Protein AF-A0A9D8UPQ1-F1 (afdb_monomer_lite)

pLDDT: mean 73.23, std 11.46, range [42.88, 89.44]

Radius of gyration: 17.36 Å; chains: 1; bounding box: 49×34×44 Å

Secondary structure (DSSP, 8-state):
--THHHHHHHHHHHHHHHHHHHHHHHHHHHHHHHHHHHTTGGGGS-HHHHHHHHHHHHHHHHHHHHHHH--SSHHHHHHHHHHHHHHHHHHHHHTT-S--HHHHHHHHHHHHHHHHHHHHHIIIIIHHHT-

Sequence (131 aa):
MTNNGVEAKNKSRMGLGFLAGMIGAYIFSDGLVRVAYWLGIYELGTTTNIGYLVSIFTGLVTGFLTVIISKQRQLRILLFVVGTLLVMDNIAFFSNSNFSLARMINRMMIDFSLLIGGLLTYFLVIKVRVK

Foldseek 3Di:
DDPVVVVVVVVVVVVVVLVVLLVCLVVQLVVQLVVCVVVVVCVVDPNVVSSLVSLLVSLLVSLLCQQVVCPPPSVVSLVVSLVVLVVVLVCCVVVPHPCDPSNSVSSVSSSVSSSVNNVVNCCVVVVVVVD

Structure (mmCIF, N/CA/C/O backbone):
data_AF-A0A9D8UPQ1-F1
#
_entry.id   AF-A0A9D8UPQ1-F1
#
loop_
_atom_site.group_PDB
_atom_site.id
_atom_site.type_symbol
_atom_site.label_atom_id
_atom_site.label_alt_id
_atom_site.label_comp_id
_atom_site.label_asym_id
_atom_site.label_entity_id
_atom_site.label_seq_id
_atom_site.pdbx_PDB_ins_code
_atom_site.Cartn_x
_atom_site.Cartn_y
_atom_site.Cartn_z
_atom_site.occupancy
_atom_site.B_iso_or_equiv
_atom_site.auth_seq_id
_atom_site.auth_comp_id
_atom_site.auth_asym_id
_atom_site.auth_atom_id
_atom_site.pdbx_PDB_model_num
ATOM 1 N N . MET A 1 1 ? -35.859 -13.695 20.721 1.00 49.69 1 MET A N 1
ATOM 2 C CA . MET A 1 1 ? -34.891 -13.878 19.615 1.00 49.69 1 MET A CA 1
ATOM 3 C C . MET A 1 1 ? -33.500 -13.683 20.187 1.00 49.69 1 MET A C 1
ATOM 5 O O . MET A 1 1 ? -33.263 -12.676 20.837 1.00 49.69 1 MET A O 1
ATOM 9 N N . THR A 1 2 ? -32.647 -14.697 20.081 1.00 47.12 2 THR A N 1
ATOM 10 C CA . THR A 1 2 ? -31.368 -14.791 20.7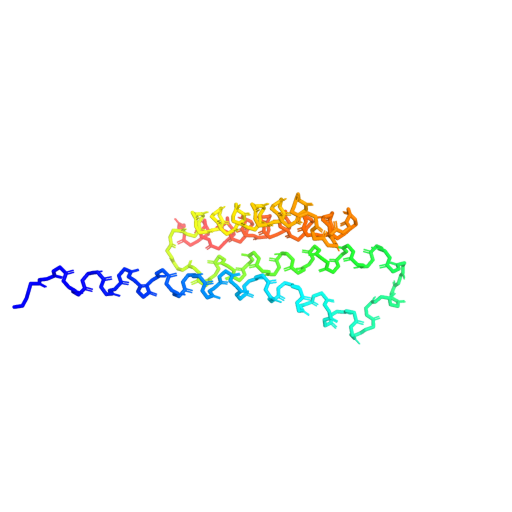96 1.00 47.12 2 THR A CA 1
ATOM 11 C C . THR A 1 2 ? -30.373 -13.728 20.313 1.00 47.12 2 THR A C 1
ATOM 13 O O . THR A 1 2 ? -30.133 -13.584 19.114 1.00 47.12 2 THR A O 1
ATOM 16 N N . ASN A 1 3 ? -29.777 -12.997 21.263 1.00 54.91 3 ASN A N 1
ATOM 17 C CA . ASN A 1 3 ? -28.776 -11.935 21.049 1.00 54.91 3 ASN A CA 1
ATOM 18 C C . ASN A 1 3 ? -27.616 -12.351 20.114 1.00 54.91 3 ASN A C 1
ATOM 20 O O . ASN A 1 3 ? -27.030 -11.528 19.414 1.00 54.91 3 ASN A O 1
ATOM 24 N N . ASN A 1 4 ? -27.346 -13.654 20.028 1.00 54.78 4 ASN A N 1
ATOM 25 C CA . ASN A 1 4 ? -26.265 -14.253 19.246 1.00 54.78 4 ASN A CA 1
ATOM 26 C C . ASN A 1 4 ? -26.382 -13.999 17.728 1.00 54.78 4 ASN A C 1
ATOM 28 O O . ASN A 1 4 ? -25.366 -13.899 17.040 1.00 54.78 4 ASN A O 1
ATOM 32 N N . GLY A 1 5 ? -27.600 -13.867 17.186 1.00 49.88 5 GLY A N 1
ATOM 33 C CA . GLY A 1 5 ? -27.809 -13.647 15.746 1.00 49.88 5 GLY A CA 1
ATOM 34 C C . GLY A 1 5 ? -27.440 -12.234 15.278 1.00 49.88 5 GLY A C 1
ATOM 35 O O . GLY A 1 5 ? -26.960 -12.048 14.159 1.00 49.88 5 GLY A O 1
ATOM 36 N N . VAL A 1 6 ? -27.612 -11.234 16.147 1.00 54.69 6 VAL A N 1
ATOM 37 C CA . VAL A 1 6 ? -27.275 -9.832 15.854 1.00 54.69 6 VAL A CA 1
ATOM 38 C C . VAL A 1 6 ? -25.764 -9.615 15.950 1.00 54.69 6 VAL A C 1
ATOM 40 O O . VAL A 1 6 ? -25.180 -8.961 15.084 1.00 54.69 6 VAL A O 1
ATOM 43 N N . GLU A 1 7 ? -25.106 -10.230 16.935 1.00 52.38 7 GLU A N 1
ATOM 44 C CA . GLU A 1 7 ? -23.646 -10.187 17.067 1.00 52.38 7 GLU A CA 1
ATOM 45 C C . GLU A 1 7 ? -22.926 -10.878 15.902 1.00 52.38 7 GLU A C 1
ATOM 47 O O . GLU A 1 7 ? -21.954 -10.334 15.373 1.00 52.38 7 GLU A O 1
ATOM 52 N N .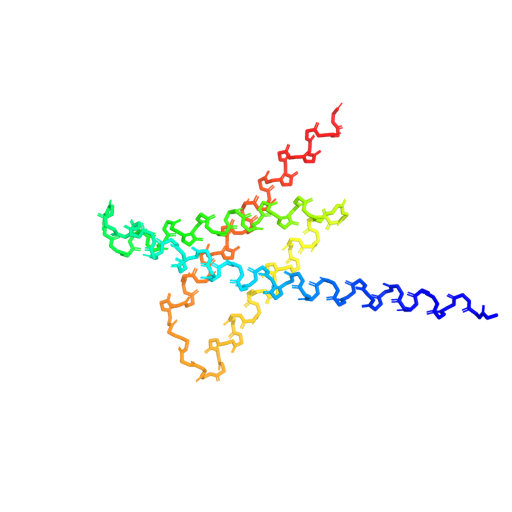 ALA A 1 8 ? -23.416 -12.038 15.452 1.00 53.78 8 ALA A N 1
ATOM 53 C CA . ALA A 1 8 ? -22.863 -12.740 14.294 1.00 53.78 8 ALA A CA 1
ATOM 54 C C . ALA A 1 8 ? -23.029 -11.928 12.997 1.00 53.78 8 ALA A C 1
ATOM 56 O O . ALA A 1 8 ? -22.084 -11.801 12.213 1.00 53.78 8 ALA A O 1
ATOM 57 N N . LYS A 1 9 ? -24.197 -11.302 12.796 1.00 49.81 9 LYS A N 1
ATOM 58 C CA . LYS A 1 9 ? -24.464 -10.434 11.638 1.00 49.81 9 LYS A CA 1
ATOM 59 C C . LYS A 1 9 ? -23.593 -9.173 11.652 1.00 49.81 9 LYS A C 1
ATOM 61 O O . LYS A 1 9 ? -23.073 -8.782 10.609 1.00 49.81 9 LYS A O 1
ATOM 66 N N . ASN A 1 10 ? -23.368 -8.567 12.818 1.00 54.53 10 ASN A N 1
ATOM 67 C CA . ASN A 1 10 ? -22.479 -7.409 12.955 1.00 54.53 10 ASN A CA 1
ATOM 68 C C . ASN A 1 10 ? -20.998 -7.775 12.754 1.00 54.53 10 ASN A C 1
ATOM 70 O O . ASN A 1 10 ? -20.288 -7.045 12.062 1.00 54.53 10 ASN A O 1
ATOM 74 N N . LYS A 1 11 ? -20.539 -8.927 13.263 1.00 52.88 11 LYS A N 1
ATOM 75 C CA . LYS A 1 11 ? -19.178 -9.438 13.007 1.00 52.88 11 LYS A CA 1
ATOM 76 C C . LYS A 1 11 ? -18.950 -9.774 11.528 1.00 52.88 11 LYS A C 1
ATOM 78 O O . LYS A 1 11 ? -17.904 -9.430 10.984 1.00 52.88 11 LYS A O 1
ATOM 83 N N . SER A 1 12 ? -19.936 -10.373 10.858 1.00 56.00 12 SER A N 1
ATOM 84 C CA . SER A 1 12 ? -19.879 -10.673 9.419 1.00 56.00 12 SER A CA 1
ATOM 85 C C . SER A 1 12 ? -19.788 -9.402 8.559 1.00 56.00 12 SER A C 1
ATOM 87 O O . SER A 1 12 ? -18.946 -9.323 7.665 1.00 56.00 12 SER A O 1
ATOM 89 N N . ARG A 1 13 ? -20.571 -8.358 8.875 1.00 57.69 13 ARG A N 1
ATOM 90 C CA . ARG A 1 13 ? -20.522 -7.063 8.164 1.00 57.69 13 ARG A CA 1
ATOM 91 C C . ARG A 1 13 ? -19.199 -6.320 8.370 1.00 57.69 13 ARG A C 1
ATOM 93 O O . ARG A 1 13 ? -18.722 -5.683 7.435 1.00 57.69 13 ARG A O 1
ATOM 100 N N . MET A 1 14 ? -18.584 -6.435 9.551 1.00 58.69 14 MET A N 1
ATOM 101 C CA . MET A 1 14 ? -17.236 -5.904 9.799 1.00 58.69 14 MET A CA 1
ATOM 102 C C . MET A 1 14 ? -16.171 -6.621 8.961 1.00 58.69 14 MET A C 1
ATOM 104 O O . MET A 1 14 ? -15.315 -5.954 8.388 1.00 5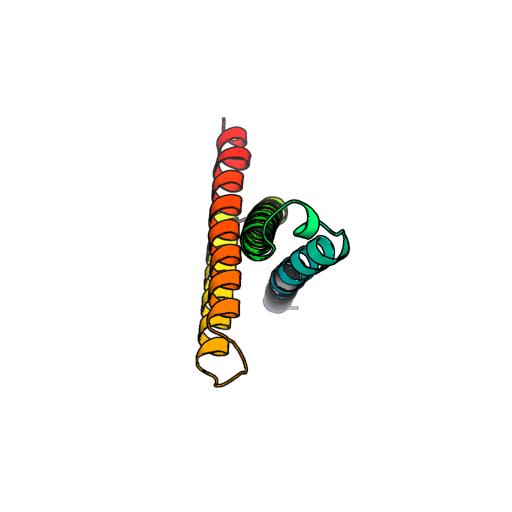8.69 14 MET A O 1
ATOM 108 N N . GLY A 1 15 ? -16.246 -7.951 8.841 1.00 61.03 15 GLY A N 1
ATOM 109 C CA . GLY A 1 15 ? -15.333 -8.727 7.995 1.00 61.03 15 GLY A CA 1
ATOM 110 C C . GLY A 1 15 ? -15.457 -8.380 6.509 1.00 61.03 15 GLY A C 1
ATOM 111 O O . GLY A 1 15 ? -14.447 -8.196 5.838 1.00 61.03 15 GLY A O 1
ATOM 112 N N . LEU A 1 16 ? -16.684 -8.209 6.006 1.00 60.25 16 LEU A N 1
ATOM 113 C CA . LEU A 1 16 ? -16.933 -7.847 4.605 1.00 60.25 16 LEU A CA 1
ATOM 114 C C . LEU A 1 16 ? -16.491 -6.414 4.274 1.00 60.25 16 LEU A C 1
ATOM 116 O O . LEU A 1 16 ? -15.867 -6.191 3.241 1.00 60.25 16 LEU A O 1
ATOM 120 N N . GLY A 1 17 ? -16.765 -5.451 5.161 1.00 59.72 17 GLY A N 1
ATOM 121 C CA . GLY A 1 17 ? -16.293 -4.071 5.001 1.00 59.72 17 GLY A CA 1
ATOM 122 C C . GLY A 1 17 ? -14.768 -3.966 5.064 1.00 59.72 17 GLY A C 1
ATOM 123 O O . GLY A 1 17 ? -14.164 -3.209 4.309 1.00 59.72 17 GLY A O 1
ATOM 124 N N . PHE A 1 18 ? -14.138 -4.780 5.910 1.00 64.94 18 PHE A N 1
ATOM 125 C CA . PHE A 1 18 ? -12.686 -4.888 5.983 1.00 64.94 18 PHE A CA 1
ATOM 126 C C . PHE A 1 18 ? -12.081 -5.472 4.698 1.00 64.94 18 PHE A C 1
ATOM 128 O O . PHE A 1 18 ? -11.126 -4.920 4.158 1.00 64.94 18 PHE A O 1
ATOM 135 N N . LEU A 1 19 ? -12.664 -6.553 4.175 1.00 67.12 19 LEU A N 1
ATOM 136 C CA . LEU A 1 19 ? -12.190 -7.220 2.963 1.00 67.12 19 LEU A CA 1
ATOM 137 C C . LEU A 1 19 ? -12.370 -6.329 1.723 1.00 67.12 19 LEU A C 1
ATOM 139 O O . LEU A 1 19 ? -11.455 -6.215 0.912 1.00 67.12 19 LEU A O 1
ATOM 143 N N . ALA A 1 20 ? -13.490 -5.605 1.636 1.00 65.75 20 ALA A N 1
ATOM 144 C CA . ALA A 1 20 ? -13.697 -4.561 0.633 1.00 65.75 20 ALA A CA 1
ATOM 145 C C . ALA A 1 20 ? -12.676 -3.416 0.767 1.00 65.75 20 ALA A C 1
ATOM 147 O O . ALA A 1 20 ? -12.177 -2.925 -0.241 1.00 65.75 20 ALA A O 1
ATOM 148 N N . GLY A 1 21 ? -12.316 -3.030 1.995 1.00 66.38 21 GLY A N 1
ATOM 149 C CA . GLY A 1 21 ? -11.266 -2.046 2.264 1.00 66.38 21 GLY A CA 1
ATOM 150 C C . GLY A 1 21 ? -9.872 -2.509 1.829 1.00 66.38 21 GLY A C 1
ATOM 151 O O . GLY A 1 21 ? -9.135 -1.720 1.248 1.00 66.38 21 GLY A O 1
ATOM 152 N N . MET A 1 22 ? -9.523 -3.785 2.038 1.00 67.81 22 MET A N 1
ATOM 153 C CA . MET A 1 22 ? -8.252 -4.354 1.564 1.00 67.81 22 MET A CA 1
ATOM 154 C C . MET A 1 22 ? -8.180 -4.419 0.040 1.00 67.81 22 MET A C 1
ATOM 156 O O . MET A 1 22 ? -7.187 -3.993 -0.543 1.00 67.81 22 MET A O 1
ATOM 160 N N . ILE A 1 23 ? -9.241 -4.911 -0.608 1.00 71.38 23 ILE A N 1
ATOM 161 C CA . ILE A 1 23 ? -9.339 -4.920 -2.074 1.00 71.38 23 ILE A CA 1
ATOM 162 C C . ILE A 1 23 ? -9.255 -3.483 -2.601 1.00 71.38 23 ILE A C 1
ATOM 164 O O . ILE A 1 23 ? -8.530 -3.214 -3.555 1.00 71.38 23 ILE A O 1
ATOM 168 N N . GLY A 1 24 ? -9.935 -2.550 -1.933 1.00 67.94 24 GLY A N 1
ATOM 169 C CA . GLY A 1 24 ? -9.856 -1.123 -2.209 1.00 67.94 24 GLY A CA 1
ATOM 170 C C . GLY A 1 24 ? -8.426 -0.600 -2.126 1.00 67.94 24 GLY A C 1
ATOM 171 O O . GLY A 1 24 ? -7.959 -0.028 -3.096 1.00 67.94 24 GLY A O 1
ATOM 172 N N . ALA A 1 25 ? -7.700 -0.840 -1.033 1.00 67.56 25 ALA A N 1
ATOM 173 C CA . ALA A 1 25 ? -6.316 -0.385 -0.863 1.00 67.56 25 ALA A CA 1
ATOM 174 C C . ALA A 1 25 ? -5.358 -0.979 -1.912 1.00 67.56 25 ALA A C 1
ATOM 176 O O . ALA A 1 25 ? -4.481 -0.277 -2.422 1.00 67.56 25 ALA A O 1
ATOM 177 N N . TYR A 1 26 ? -5.567 -2.246 -2.277 1.00 71.31 26 TYR A N 1
ATOM 178 C CA . TYR A 1 26 ? -4.804 -2.941 -3.311 1.00 71.31 26 TYR A CA 1
ATOM 179 C C . TYR A 1 26 ? -5.022 -2.317 -4.696 1.00 71.31 26 TYR A C 1
ATOM 181 O O . TYR A 1 26 ? -4.061 -1.985 -5.390 1.00 71.31 26 TYR A O 1
ATOM 189 N N . ILE A 1 27 ? -6.288 -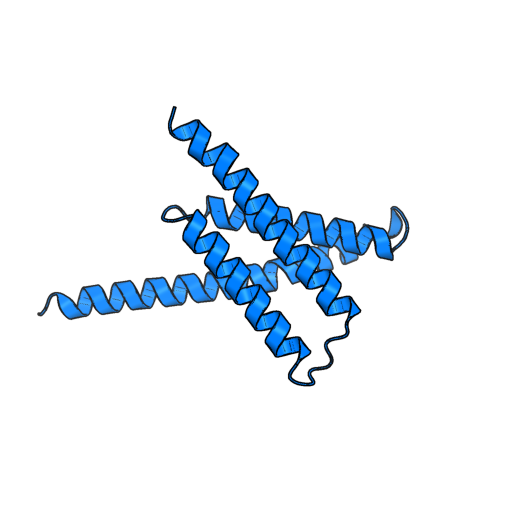2.136 -5.092 1.00 73.81 27 ILE A N 1
ATOM 190 C CA . ILE A 1 27 ? -6.664 -1.567 -6.394 1.00 73.81 27 ILE A CA 1
ATOM 191 C C . ILE A 1 27 ? -6.327 -0.077 -6.449 1.00 73.81 27 ILE A C 1
ATOM 193 O O . ILE A 1 27 ? -5.844 0.408 -7.466 1.00 73.81 27 ILE A O 1
ATOM 197 N N . PHE A 1 28 ? -6.558 0.651 -5.359 1.00 72.31 28 PHE A N 1
ATOM 198 C CA . PHE A 1 28 ? -6.303 2.083 -5.256 1.00 72.31 28 PHE A CA 1
ATOM 199 C C . PHE A 1 28 ? -4.816 2.398 -5.401 1.00 72.31 28 PHE A C 1
ATOM 201 O O . PHE A 1 28 ? -4.467 3.326 -6.124 1.00 72.31 28 PHE A O 1
ATOM 208 N N . SER A 1 29 ? -3.944 1.587 -4.795 1.00 68.44 29 SER A N 1
ATOM 209 C CA . SER A 1 29 ? -2.497 1.723 -4.971 1.00 68.44 29 SER A CA 1
ATOM 210 C C . SER A 1 29 ? -2.078 1.512 -6.432 1.00 68.44 29 SER A C 1
ATOM 212 O O . SER A 1 29 ? -1.392 2.351 -7.006 1.00 68.44 29 SER A O 1
ATOM 214 N N . ASP A 1 30 ? -2.532 0.442 -7.091 1.00 69.94 30 ASP A N 1
ATOM 215 C CA . ASP A 1 30 ? -2.196 0.229 -8.511 1.00 69.94 30 ASP A CA 1
ATOM 216 C C . ASP A 1 30 ? -2.801 1.325 -9.415 1.00 69.94 30 ASP A C 1
ATOM 218 O O . ASP A 1 30 ? -2.175 1.797 -10.365 1.00 69.94 30 ASP A O 1
ATOM 222 N N . GLY A 1 31 ? -4.009 1.788 -9.085 1.00 71.25 31 GLY A N 1
ATOM 223 C CA . GLY A 1 31 ? -4.699 2.869 -9.781 1.00 71.25 31 GLY A CA 1
ATOM 224 C C . GLY A 1 31 ? -3.963 4.204 -9.688 1.00 71.25 31 GLY A C 1
ATOM 225 O O . GLY A 1 31 ? -3.781 4.862 -10.709 1.00 71.25 31 GLY A O 1
ATOM 226 N N . LEU A 1 32 ? -3.487 4.591 -8.502 1.00 72.81 32 LEU A N 1
ATOM 227 C CA . LEU A 1 32 ? -2.724 5.827 -8.306 1.00 72.81 32 LEU A CA 1
ATOM 228 C C . LEU A 1 32 ? -1.420 5.831 -9.102 1.00 72.81 32 LEU A C 1
ATOM 230 O O . LEU A 1 32 ? -1.093 6.838 -9.731 1.00 72.81 32 LEU A O 1
ATOM 234 N N . VAL A 1 33 ? -0.720 4.695 -9.146 1.00 73.25 33 VAL A N 1
ATOM 235 C CA . VAL A 1 33 ? 0.482 4.544 -9.972 1.00 73.25 33 VAL A CA 1
ATOM 236 C C . VAL A 1 33 ? 0.143 4.756 -11.451 1.00 73.25 33 VAL A C 1
ATOM 238 O O . VAL A 1 33 ? 0.817 5.525 -12.134 1.00 73.25 33 VAL A O 1
ATOM 241 N N . ARG A 1 34 ? -0.941 4.154 -11.956 1.00 74.25 34 ARG A N 1
ATOM 242 C CA . ARG A 1 34 ? -1.382 4.334 -13.354 1.00 74.25 34 ARG A CA 1
ATOM 243 C C . ARG A 1 34 ? -1.828 5.760 -13.670 1.00 74.25 34 ARG A C 1
ATOM 245 O O . ARG A 1 34 ? -1.528 6.249 -14.753 1.00 74.25 34 ARG A O 1
ATOM 252 N N . VAL A 1 35 ? -2.517 6.431 -12.747 1.00 76.25 35 VAL A N 1
ATOM 253 C CA . VAL A 1 35 ? -2.921 7.838 -12.905 1.00 76.25 35 VAL A CA 1
ATOM 254 C C . VAL A 1 35 ? -1.692 8.741 -12.975 1.00 76.25 35 VAL A C 1
ATOM 256 O O . VAL A 1 35 ? -1.629 9.616 -13.830 1.00 76.25 35 VAL A O 1
ATOM 259 N N . ALA A 1 36 ? -0.684 8.494 -12.141 1.00 71.94 36 ALA A N 1
ATOM 260 C CA . ALA A 1 36 ? 0.585 9.212 -12.196 1.00 71.94 36 ALA A CA 1
ATOM 261 C C . ALA A 1 36 ? 1.326 9.002 -13.529 1.00 71.94 36 ALA A C 1
ATOM 263 O O . ALA A 1 36 ? 1.869 9.958 -14.082 1.00 71.94 36 ALA A O 1
ATOM 264 N N . TYR A 1 37 ? 1.297 7.787 -14.087 1.00 71.94 37 TYR A N 1
ATOM 265 C CA . TYR A 1 37 ? 1.786 7.553 -15.448 1.00 71.94 37 TYR A CA 1
ATOM 266 C C . TYR A 1 37 ? 0.969 8.320 -16.490 1.00 71.94 37 TYR A C 1
ATOM 268 O O . TYR A 1 37 ? 1.546 8.932 -17.378 1.00 71.94 37 TYR A O 1
ATOM 276 N N . TRP A 1 38 ? -0.358 8.333 -16.376 1.00 74.50 38 TRP A N 1
ATOM 277 C CA . TRP A 1 38 ? -1.227 9.028 -17.327 1.00 74.50 38 TRP A CA 1
ATOM 278 C C . TRP A 1 38 ? -1.058 10.555 -17.301 1.00 74.50 38 TRP A C 1
ATOM 280 O O . TRP A 1 38 ? -1.145 11.201 -18.338 1.00 74.50 38 TRP A O 1
ATOM 290 N N . LEU A 1 39 ? -0.745 11.126 -16.135 1.00 75.19 39 LEU A N 1
ATOM 291 C CA . LEU A 1 39 ? -0.471 12.556 -15.951 1.00 75.19 39 LEU A CA 1
ATOM 292 C C . LEU A 1 39 ? 0.912 13.002 -16.462 1.00 75.19 39 LEU A C 1
ATOM 294 O O . LEU A 1 39 ? 1.297 14.145 -16.232 1.00 75.19 39 LEU A O 1
ATOM 298 N N . GLY A 1 40 ? 1.677 12.127 -17.123 1.00 66.50 40 GLY A N 1
ATOM 299 C CA . GLY A 1 40 ? 2.965 12.497 -17.717 1.00 66.50 40 GLY A CA 1
ATOM 300 C C . GLY A 1 40 ? 4.087 12.703 -16.699 1.00 66.50 40 GLY A C 1
ATOM 301 O O . GLY A 1 40 ? 5.132 13.247 -17.038 1.00 66.50 40 GLY A O 1
ATOM 302 N N . ILE A 1 41 ? 3.924 12.249 -15.447 1.00 67.25 41 ILE A N 1
ATOM 303 C CA . ILE A 1 41 ? 4.924 12.472 -14.384 1.00 67.25 41 ILE A CA 1
ATOM 304 C C . ILE A 1 41 ? 6.279 11.850 -14.762 1.00 67.25 41 ILE A C 1
ATOM 306 O O . ILE A 1 41 ? 7.317 12.339 -14.330 1.00 67.25 41 ILE A O 1
ATOM 310 N N . TYR A 1 42 ? 6.287 10.826 -15.624 1.00 64.00 42 TYR A N 1
ATOM 311 C CA . TYR A 1 42 ? 7.488 10.174 -16.153 1.00 64.00 42 TYR A CA 1
ATOM 312 C C . TYR A 1 42 ? 8.365 11.068 -17.050 1.00 64.00 42 TYR A C 1
ATOM 314 O O . TYR A 1 42 ? 9.506 10.696 -17.308 1.00 64.00 42 TYR A O 1
ATOM 322 N N . GLU A 1 43 ? 7.871 12.223 -17.509 1.00 64.25 43 GLU A N 1
ATOM 323 C CA . GLU A 1 43 ? 8.639 13.185 -18.318 1.00 64.25 43 GLU A CA 1
ATOM 324 C C . GLU A 1 43 ? 9.593 14.046 -17.472 1.00 64.25 43 GLU A C 1
ATOM 326 O O . GLU A 1 43 ? 10.485 14.703 -18.004 1.00 64.25 43 GLU A O 1
ATOM 331 N N . LEU A 1 44 ? 9.458 14.015 -16.142 1.00 59.38 44 LEU A N 1
ATOM 332 C CA . LEU A 1 44 ? 10.228 14.845 -15.208 1.00 59.38 44 LEU A CA 1
ATOM 333 C C . LEU A 1 44 ? 11.645 14.303 -14.904 1.00 59.38 44 LEU A C 1
ATOM 335 O O . LEU A 1 44 ? 12.329 14.828 -14.026 1.00 59.38 44 LEU A O 1
ATOM 339 N N . GLY A 1 45 ? 12.099 13.237 -15.575 1.00 61.38 45 GLY A N 1
ATOM 340 C CA . GLY A 1 45 ? 13.336 12.524 -15.229 1.00 61.38 45 GLY A CA 1
ATOM 341 C C . GLY A 1 45 ? 13.429 11.125 -15.844 1.00 61.38 45 GLY A C 1
ATOM 342 O O . GLY A 1 45 ? 12.742 10.805 -16.808 1.00 61.38 45 GLY A O 1
ATOM 343 N N . THR A 1 46 ? 14.288 10.257 -15.299 1.00 66.38 46 THR A N 1
ATOM 344 C CA . THR A 1 46 ? 14.392 8.876 -15.795 1.00 66.38 46 THR A CA 1
ATOM 345 C C . THR A 1 46 ? 13.154 8.068 -15.399 1.00 66.38 46 THR A C 1
ATOM 347 O O . THR A 1 46 ? 12.777 8.000 -14.225 1.00 66.38 46 THR A O 1
ATOM 350 N N . THR A 1 47 ? 12.532 7.418 -16.385 1.00 64.44 47 THR A N 1
ATOM 351 C CA . THR A 1 47 ? 11.292 6.627 -16.256 1.00 64.44 47 THR A CA 1
ATOM 352 C C . THR A 1 47 ? 11.333 5.615 -15.108 1.00 64.44 47 THR A C 1
ATOM 354 O O . THR A 1 47 ? 10.329 5.416 -14.421 1.00 64.44 47 THR A O 1
ATOM 357 N N . THR A 1 48 ? 12.497 5.017 -14.844 1.00 65.31 48 THR A N 1
ATOM 358 C CA . THR A 1 48 ? 12.700 4.058 -13.749 1.00 65.31 48 THR A CA 1
ATOM 359 C C . THR A 1 48 ? 12.649 4.719 -12.369 1.00 65.31 48 THR A C 1
ATOM 361 O O . THR A 1 48 ? 11.951 4.236 -11.482 1.00 65.31 48 THR A O 1
ATOM 364 N N . ASN A 1 49 ? 13.336 5.851 -12.181 1.00 70.75 49 ASN A N 1
ATOM 365 C CA . ASN A 1 49 ? 13.381 6.541 -10.887 1.00 70.75 49 ASN A CA 1
ATOM 366 C C . ASN A 1 49 ? 12.027 7.155 -10.534 1.00 70.75 49 ASN A C 1
ATOM 368 O O . ASN A 1 49 ? 11.603 7.111 -9.380 1.00 70.75 49 ASN A O 1
ATOM 372 N N . ILE A 1 50 ? 11.320 7.682 -11.534 1.00 71.94 50 ILE A N 1
ATOM 373 C CA . ILE A 1 50 ? 9.987 8.247 -11.333 1.00 71.94 50 ILE A CA 1
ATOM 374 C C . ILE A 1 50 ? 8.974 7.158 -10.994 1.00 71.94 50 ILE A C 1
ATOM 376 O O . ILE A 1 50 ? 8.170 7.354 -10.087 1.00 71.94 50 ILE A O 1
ATOM 380 N N . GLY A 1 51 ? 9.048 5.988 -11.637 1.00 71.06 51 GLY A N 1
ATOM 381 C CA . GLY A 1 51 ? 8.206 4.844 -11.280 1.00 71.06 51 GLY A CA 1
ATOM 382 C C . GLY A 1 51 ? 8.351 4.444 -9.808 1.00 71.06 51 GLY A C 1
ATOM 383 O O . GLY A 1 51 ? 7.352 4.214 -9.122 1.00 71.06 51 GLY A O 1
ATOM 384 N N . TYR A 1 52 ? 9.581 4.450 -9.286 1.00 75.81 52 TYR A N 1
ATOM 385 C CA . TYR A 1 52 ? 9.839 4.187 -7.870 1.00 75.81 52 TYR A CA 1
ATOM 386 C C . TYR A 1 52 ? 9.322 5.299 -6.954 1.00 75.81 52 TYR A C 1
ATOM 388 O O . TYR A 1 52 ? 8.679 5.000 -5.950 1.00 75.81 52 TYR A O 1
ATOM 396 N N . LEU A 1 53 ? 9.535 6.573 -7.299 1.00 78.94 53 LEU A N 1
ATOM 397 C CA . LEU A 1 53 ? 9.023 7.704 -6.514 1.00 78.94 53 LEU A CA 1
ATOM 398 C C . LEU A 1 53 ? 7.494 7.716 -6.444 1.00 78.94 53 LEU A C 1
ATOM 400 O O . LEU A 1 53 ? 6.925 7.917 -5.373 1.00 78.94 53 LEU A O 1
ATOM 404 N N . VAL A 1 54 ? 6.827 7.446 -7.565 1.00 81.19 54 VAL A N 1
ATOM 405 C CA . VAL A 1 54 ? 5.367 7.322 -7.645 1.00 81.19 54 VAL A CA 1
ATOM 406 C C . VAL A 1 54 ? 4.875 6.154 -6.791 1.00 81.19 54 VAL A C 1
ATOM 408 O O . VAL A 1 54 ? 3.893 6.297 -6.062 1.00 81.19 54 VAL A O 1
ATOM 411 N N . SER A 1 55 ? 5.573 5.018 -6.830 1.00 81.31 55 SER A N 1
ATOM 412 C CA . SER A 1 55 ? 5.259 3.848 -6.001 1.00 81.31 55 SER A CA 1
ATOM 413 C C . SER A 1 55 ? 5.399 4.160 -4.506 1.00 81.31 55 SER A C 1
ATOM 415 O O . SER A 1 55 ? 4.501 3.855 -3.721 1.00 81.31 55 SER A O 1
ATOM 417 N N . ILE A 1 56 ? 6.474 4.853 -4.115 1.00 83.88 56 ILE A N 1
ATOM 418 C CA . ILE A 1 56 ? 6.699 5.298 -2.733 1.00 83.88 56 ILE A CA 1
ATOM 419 C C . ILE A 1 56 ? 5.591 6.254 -2.288 1.00 83.88 56 ILE A C 1
ATOM 421 O O . ILE A 1 56 ? 4.979 6.052 -1.239 1.00 83.88 56 ILE A O 1
ATOM 425 N N . PHE A 1 57 ? 5.296 7.276 -3.093 1.00 85.19 57 PHE A N 1
ATOM 426 C CA . PHE A 1 57 ? 4.271 8.268 -2.775 1.00 85.19 57 PHE A CA 1
ATOM 427 C C . PHE A 1 57 ? 2.892 7.621 -2.625 1.00 85.19 57 PHE A C 1
ATOM 429 O O . PHE A 1 57 ? 2.162 7.896 -1.673 1.00 85.19 57 PHE A O 1
ATOM 436 N N . THR A 1 58 ? 2.568 6.694 -3.521 1.00 83.94 58 THR A N 1
ATOM 437 C CA . THR A 1 58 ? 1.320 5.934 -3.480 1.00 83.94 58 THR A CA 1
ATOM 438 C C . THR A 1 58 ? 1.206 5.089 -2.214 1.00 83.94 58 THR A C 1
ATOM 440 O O . THR A 1 58 ? 0.160 5.102 -1.557 1.00 83.94 58 THR A O 1
ATOM 443 N N . GLY A 1 59 ? 2.282 4.396 -1.830 1.00 83.81 59 GLY A N 1
ATOM 444 C CA . GLY A 1 59 ? 2.336 3.656 -0.573 1.00 83.81 59 GLY A CA 1
ATOM 445 C C . GLY A 1 59 ? 2.106 4.577 0.624 1.00 83.81 59 GLY A C 1
ATOM 446 O O . GLY A 1 59 ? 1.205 4.323 1.422 1.00 83.81 59 GLY A O 1
ATOM 447 N N . LEU A 1 60 ? 2.824 5.703 0.705 1.00 86.12 60 LEU A N 1
ATOM 448 C CA . LEU A 1 60 ? 2.680 6.680 1.794 1.00 86.12 60 LEU A CA 1
ATOM 449 C C . LEU A 1 60 ? 1.240 7.198 1.938 1.00 86.12 60 LEU A C 1
ATOM 451 O O . LEU A 1 60 ? 0.690 7.184 3.042 1.00 86.12 60 LEU A O 1
ATOM 455 N N . VAL A 1 61 ? 0.613 7.609 0.831 1.00 85.81 61 VAL A N 1
ATOM 456 C CA . VAL A 1 61 ? -0.779 8.096 0.808 1.00 85.81 61 VAL A CA 1
ATOM 457 C C . VAL A 1 61 ? -1.750 7.004 1.254 1.00 85.81 61 VAL A C 1
ATOM 459 O O . VAL A 1 61 ? -2.645 7.254 2.065 1.00 85.81 61 VAL A O 1
ATOM 462 N N . THR A 1 62 ? -1.560 5.776 0.778 1.00 84.31 62 THR A N 1
ATOM 463 C CA . THR A 1 62 ? -2.420 4.643 1.139 1.00 84.31 62 THR A CA 1
ATOM 464 C C . THR A 1 62 ? -2.266 4.277 2.616 1.00 84.31 62 THR A C 1
ATOM 466 O O . THR A 1 62 ? -3.261 4.018 3.296 1.00 84.31 62 THR A O 1
ATOM 469 N N . GLY A 1 63 ? -1.046 4.330 3.158 1.00 84.06 63 GLY A N 1
ATOM 470 C CA . GLY A 1 63 ? -0.773 4.129 4.583 1.00 84.06 63 GLY A CA 1
ATOM 471 C C . GLY A 1 63 ? -1.450 5.184 5.458 1.00 84.06 63 GLY A C 1
ATOM 472 O O . GLY A 1 63 ? -2.110 4.846 6.443 1.00 84.06 63 GLY A O 1
ATOM 473 N N . PHE A 1 64 ? -1.367 6.452 5.053 1.00 83.75 64 PHE A N 1
ATOM 474 C CA . PHE A 1 64 ? -2.048 7.568 5.713 1.00 83.75 64 PHE A CA 1
ATOM 475 C C . PHE A 1 64 ? -3.572 7.385 5.739 1.00 83.75 64 PHE A C 1
ATOM 477 O O . PHE A 1 64 ? -4.191 7.439 6.806 1.00 83.75 64 PHE A O 1
ATOM 484 N N . LEU A 1 65 ? -4.180 7.089 4.585 1.00 82.31 65 LEU A N 1
ATOM 485 C CA . LEU A 1 65 ? -5.622 6.848 4.475 1.00 82.31 65 LEU A CA 1
ATOM 486 C C . LEU A 1 65 ? -6.066 5.651 5.320 1.00 82.31 65 LEU A C 1
ATOM 488 O O . LEU A 1 65 ? -7.075 5.732 6.022 1.00 82.31 65 LEU A O 1
ATOM 492 N N . THR A 1 66 ? -5.291 4.565 5.307 1.00 82.12 66 THR A N 1
ATOM 493 C CA . THR A 1 66 ? -5.582 3.347 6.076 1.00 82.12 66 THR A CA 1
ATOM 494 C C . THR A 1 66 ? -5.704 3.654 7.567 1.00 82.12 66 THR A C 1
ATOM 496 O O . THR A 1 66 ? -6.647 3.202 8.220 1.00 82.12 66 THR A O 1
ATOM 499 N N . VAL A 1 67 ? -4.789 4.458 8.108 1.00 81.81 67 VAL A N 1
ATOM 500 C CA . VAL A 1 67 ? -4.769 4.821 9.530 1.00 81.81 67 VAL A CA 1
ATOM 501 C C . VAL A 1 67 ? -5.869 5.825 9.880 1.00 81.81 67 VAL A C 1
ATOM 503 O O . VAL A 1 67 ? -6.520 5.670 10.911 1.00 81.81 67 VAL A O 1
ATOM 506 N N . ILE A 1 68 ? -6.145 6.807 9.018 1.00 80.62 68 ILE A N 1
ATOM 507 C CA . ILE A 1 68 ? -7.197 7.810 9.261 1.00 80.62 68 ILE A CA 1
ATOM 508 C C . ILE A 1 68 ? -8.601 7.210 9.231 1.00 80.62 68 ILE A C 1
ATOM 510 O O . ILE A 1 68 ? -9.436 7.541 10.078 1.00 80.62 68 ILE A O 1
ATOM 514 N N . ILE A 1 69 ? -8.877 6.339 8.261 1.00 78.25 69 ILE A N 1
ATOM 515 C CA . ILE A 1 69 ? -10.196 5.716 8.105 1.00 78.25 69 ILE A CA 1
ATOM 516 C C . ILE A 1 69 ? -10.438 4.711 9.235 1.00 78.25 69 ILE A C 1
ATOM 518 O O . ILE A 1 69 ? -11.542 4.620 9.782 1.00 78.25 69 ILE A O 1
ATOM 522 N N . SER A 1 70 ? -9.395 3.981 9.629 1.00 72.75 70 SER A N 1
ATOM 523 C CA . SER A 1 70 ? -9.460 3.018 10.721 1.00 72.75 70 SER A CA 1
ATOM 524 C C . SER A 1 70 ? -9.566 3.751 12.056 1.00 72.75 70 SER A C 1
ATOM 526 O O . SER A 1 70 ? -8.566 4.090 12.659 1.00 72.75 70 SER A O 1
ATOM 528 N N . LYS A 1 71 ? -10.767 4.009 12.579 1.00 66.06 71 LYS A N 1
ATOM 529 C CA . LYS A 1 71 ? -10.927 4.743 13.856 1.00 66.06 71 LYS A CA 1
ATOM 530 C C . LYS A 1 71 ? -10.564 3.932 15.113 1.00 66.06 71 LYS A C 1
ATOM 532 O O . LYS A 1 71 ? -10.399 4.511 16.180 1.00 66.06 71 LYS A O 1
ATOM 537 N N . GLN A 1 72 ? -10.440 2.606 15.017 1.00 67.44 72 GLN A N 1
ATOM 538 C CA . GLN A 1 72 ? -10.132 1.714 16.144 1.00 67.44 72 GLN A CA 1
ATOM 539 C C . GLN A 1 72 ? -9.043 0.708 15.767 1.00 67.44 72 GLN A C 1
ATOM 541 O O . GLN A 1 72 ? -9.001 0.248 14.632 1.00 67.44 72 GLN A O 1
ATOM 546 N N . ARG A 1 73 ? -8.184 0.330 16.729 1.00 75.06 73 ARG A N 1
ATOM 547 C CA . ARG A 1 73 ? -7.107 -0.674 16.557 1.00 75.06 73 ARG A CA 1
ATOM 548 C C . ARG A 1 73 ? -6.226 -0.421 15.319 1.00 75.06 73 ARG A C 1
ATOM 550 O O . ARG A 1 73 ? -5.821 -1.363 14.643 1.00 75.06 73 ARG A O 1
ATOM 557 N N . GLN A 1 74 ? -5.913 0.850 15.061 1.00 76.81 74 GLN A N 1
ATOM 558 C CA . GLN A 1 74 ? -5.266 1.324 13.830 1.00 76.81 74 GLN A CA 1
ATOM 559 C C . GLN A 1 74 ? -3.970 0.573 13.509 1.00 76.81 74 GLN A C 1
ATOM 561 O O . GLN A 1 74 ? -3.801 0.094 12.396 1.00 76.81 74 GLN A O 1
ATOM 566 N N . LEU A 1 75 ? -3.101 0.388 14.509 1.00 78.94 75 LEU A N 1
ATOM 567 C CA . LEU A 1 75 ? -1.840 -0.338 14.348 1.00 78.94 75 LEU A CA 1
ATOM 568 C C . LEU A 1 75 ? -2.059 -1.807 13.961 1.00 78.94 75 LEU A C 1
ATOM 570 O O . LEU A 1 75 ? -1.369 -2.328 13.092 1.00 78.94 75 LEU A O 1
ATOM 574 N N . ARG A 1 76 ? -3.042 -2.477 14.577 1.00 80.38 76 ARG A N 1
ATOM 575 C CA . ARG A 1 76 ? -3.364 -3.875 14.257 1.00 80.38 76 ARG A CA 1
ATOM 576 C C . ARG A 1 76 ? -3.911 -3.992 12.836 1.00 80.38 76 ARG A C 1
ATOM 578 O O . ARG A 1 76 ? -3.547 -4.930 12.142 1.00 80.38 76 ARG A O 1
ATOM 585 N N . ILE A 1 77 ? -4.758 -3.054 12.413 1.00 81.25 77 ILE A N 1
ATOM 586 C CA . ILE A 1 77 ? -5.298 -3.022 11.048 1.00 81.25 77 ILE A CA 1
ATOM 587 C C . ILE A 1 77 ? -4.180 -2.761 10.039 1.00 81.25 77 ILE A C 1
ATOM 589 O O . ILE A 1 77 ? -4.064 -3.512 9.082 1.00 81.25 77 ILE A O 1
ATOM 593 N N . LEU A 1 78 ? -3.320 -1.771 10.286 1.00 83.38 78 LEU A N 1
ATOM 594 C CA . LEU A 1 78 ? -2.179 -1.459 9.428 1.00 83.38 78 LEU A CA 1
ATOM 595 C C . LEU A 1 78 ? -1.261 -2.676 9.240 1.00 83.38 78 LEU A C 1
ATOM 597 O O . LEU A 1 78 ? -0.978 -3.059 8.110 1.00 83.38 78 LEU A O 1
ATOM 601 N N . LEU A 1 79 ? -0.845 -3.316 10.338 1.00 84.75 79 LEU A N 1
ATOM 602 C CA . LEU A 1 79 ? 0.009 -4.507 10.287 1.00 84.75 79 LEU A CA 1
ATOM 603 C C . LEU A 1 79 ? -0.678 -5.683 9.587 1.00 84.75 79 LEU A C 1
ATOM 605 O O . LEU A 1 79 ? -0.025 -6.426 8.861 1.00 84.75 79 LEU A O 1
ATOM 609 N N . PHE A 1 80 ? -1.987 -5.850 9.782 1.00 84.38 80 PHE A N 1
ATOM 610 C CA . PHE A 1 80 ? -2.740 -6.908 9.117 1.00 84.38 80 PHE A CA 1
ATOM 611 C C . PHE A 1 80 ? -2.866 -6.660 7.610 1.00 84.38 80 PHE A C 1
ATOM 613 O O . PHE A 1 80 ? -2.695 -7.593 6.831 1.00 84.38 80 PHE A O 1
ATOM 620 N N . VAL A 1 81 ? -3.135 -5.420 7.189 1.00 82.81 81 VAL A N 1
ATOM 621 C CA . VAL A 1 81 ? -3.200 -5.035 5.770 1.00 82.81 81 VAL A CA 1
ATOM 622 C C . VAL A 1 81 ? -1.848 -5.278 5.106 1.00 82.81 81 VAL A C 1
ATOM 624 O O . VAL A 1 81 ? -1.792 -6.006 4.122 1.00 82.81 81 VAL A O 1
ATOM 627 N N . VAL A 1 82 ? -0.759 -4.767 5.690 1.00 85.94 82 VAL A N 1
ATOM 628 C CA . VAL A 1 82 ? 0.606 -4.983 5.178 1.00 85.94 82 VAL A CA 1
ATOM 629 C C . VAL A 1 82 ? 0.938 -6.473 5.117 1.00 85.94 82 VAL A C 1
ATOM 631 O O . VAL A 1 82 ? 1.378 -6.965 4.085 1.00 85.94 82 VAL A O 1
ATOM 634 N N . GLY A 1 83 ? 0.675 -7.220 6.193 1.00 83.88 83 GLY A N 1
ATOM 635 C CA . GLY A 1 83 ? 0.928 -8.660 6.228 1.00 83.88 83 GLY A CA 1
ATOM 636 C C . GLY A 1 83 ? 0.137 -9.430 5.167 1.00 83.88 83 GLY A C 1
ATOM 637 O O . GLY A 1 83 ? 0.670 -10.349 4.553 1.00 83.88 83 GLY A O 1
ATOM 638 N N . THR A 1 84 ? -1.109 -9.034 4.903 1.00 84.50 84 THR A N 1
ATOM 639 C CA . THR A 1 84 ? -1.942 -9.673 3.876 1.00 84.50 84 THR A CA 1
ATOM 640 C C . THR A 1 84 ? -1.433 -9.364 2.470 1.00 84.50 84 THR A C 1
ATOM 642 O O . THR A 1 84 ? -1.355 -10.279 1.655 1.00 84.50 84 THR A O 1
ATOM 645 N N . LEU A 1 85 ? -1.045 -8.114 2.192 1.00 83.62 85 LEU A N 1
ATOM 646 C CA . LEU A 1 85 ? -0.473 -7.711 0.901 1.00 83.62 85 LEU A CA 1
ATOM 647 C C . LEU A 1 85 ? 0.820 -8.475 0.601 1.00 83.62 85 LEU A C 1
ATOM 649 O O . LEU A 1 85 ? 0.922 -9.103 -0.451 1.00 83.62 85 LEU A O 1
ATOM 653 N N . LEU A 1 86 ? 1.724 -8.563 1.583 1.00 85.38 86 LEU A N 1
ATOM 654 C CA . LEU A 1 86 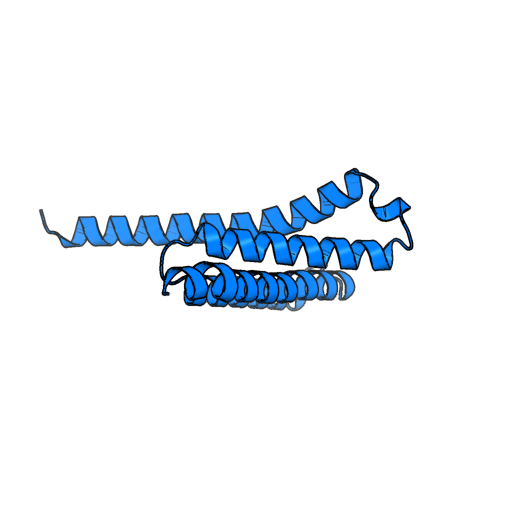? 2.958 -9.337 1.459 1.00 85.38 86 LEU A CA 1
ATOM 655 C C . LEU A 1 86 ? 2.681 -10.816 1.169 1.00 85.38 86 LEU A C 1
ATOM 657 O O . LEU A 1 86 ? 3.344 -11.417 0.326 1.00 85.38 86 LEU A O 1
ATOM 661 N N . VAL A 1 87 ? 1.709 -11.430 1.850 1.00 85.69 87 VAL A N 1
ATOM 662 C CA . VAL A 1 87 ? 1.342 -12.832 1.592 1.00 85.69 87 VAL A CA 1
ATOM 663 C C . VAL A 1 87 ? 0.743 -12.992 0.193 1.00 85.69 87 VAL A C 1
ATOM 665 O O . VAL A 1 87 ? 1.129 -13.918 -0.519 1.00 85.69 87 VAL A O 1
ATOM 668 N N . MET A 1 88 ? -0.149 -12.092 -0.232 1.00 82.75 88 MET A N 1
ATOM 669 C CA . MET A 1 88 ? -0.732 -12.121 -1.578 1.00 82.75 88 MET A CA 1
ATOM 670 C C . MET A 1 88 ? 0.340 -11.989 -2.663 1.00 82.75 88 MET A C 1
ATOM 672 O O . MET A 1 88 ? 0.299 -12.736 -3.638 1.00 82.75 88 MET A O 1
ATOM 676 N N . ASP A 1 89 ? 1.319 -11.106 -2.478 1.00 80.75 89 ASP A N 1
ATOM 677 C CA . ASP A 1 89 ? 2.405 -10.890 -3.436 1.00 80.75 89 ASP A CA 1
ATOM 678 C C . ASP A 1 89 ? 3.372 -12.065 -3.510 1.00 80.75 89 ASP A C 1
ATOM 680 O O . ASP A 1 89 ? 3.761 -12.472 -4.605 1.00 80.75 89 ASP A O 1
ATOM 684 N N . ASN A 1 90 ? 3.699 -12.674 -2.369 1.00 81.81 90 ASN A N 1
ATOM 685 C CA . ASN A 1 90 ? 4.491 -13.901 -2.352 1.00 81.81 90 ASN A CA 1
ATOM 686 C C . ASN A 1 90 ? 3.750 -15.047 -3.058 1.00 81.81 90 ASN A C 1
ATOM 688 O O . ASN A 1 90 ? 4.336 -15.736 -3.889 1.00 81.81 90 ASN A O 1
ATOM 692 N N . ILE A 1 91 ? 2.452 -15.233 -2.794 1.00 83.12 91 ILE A N 1
ATOM 693 C CA . ILE A 1 91 ? 1.648 -16.252 -3.487 1.00 83.12 91 ILE A CA 1
ATOM 694 C C . ILE A 1 91 ? 1.591 -15.962 -4.993 1.00 83.12 91 ILE A C 1
ATOM 696 O O . ILE A 1 91 ? 1.752 -16.875 -5.803 1.00 83.12 91 ILE A O 1
ATOM 700 N N . ALA A 1 92 ? 1.398 -14.703 -5.392 1.00 80.31 92 ALA A N 1
ATOM 701 C CA . ALA A 1 92 ? 1.381 -14.313 -6.799 1.00 80.31 92 ALA A CA 1
ATOM 702 C C . ALA A 1 92 ? 2.718 -14.630 -7.488 1.00 80.31 92 ALA A C 1
ATOM 704 O O . ALA A 1 92 ? 2.717 -15.194 -8.582 1.00 80.31 92 ALA A O 1
ATOM 705 N N . PHE A 1 93 ? 3.841 -14.349 -6.826 1.00 80.19 93 PHE A N 1
ATOM 706 C CA . PHE A 1 93 ? 5.178 -14.649 -7.332 1.00 80.19 93 PHE A CA 1
ATOM 707 C C . PHE A 1 93 ? 5.440 -16.159 -7.467 1.00 80.19 93 PHE A C 1
ATOM 709 O O . PHE A 1 93 ? 5.884 -16.611 -8.519 1.00 80.19 93 PHE A O 1
ATOM 716 N N . PHE A 1 94 ? 5.119 -16.958 -6.444 1.00 80.06 94 PHE A N 1
ATOM 717 C CA . PHE A 1 94 ? 5.383 -18.404 -6.452 1.00 80.06 94 PHE A CA 1
ATOM 718 C C . PHE A 1 94 ? 4.354 -19.235 -7.239 1.00 80.06 94 PHE A C 1
ATOM 720 O O . PHE A 1 94 ? 4.634 -20.381 -7.580 1.00 80.06 94 PHE A O 1
ATOM 727 N N . SER A 1 95 ? 3.175 -18.692 -7.562 1.00 79.94 95 SER A N 1
ATOM 728 C CA . SER A 1 95 ? 2.109 -19.421 -8.278 1.00 79.94 95 SER A CA 1
ATOM 729 C C . SER A 1 95 ? 2.269 -19.483 -9.806 1.00 79.94 95 SER A C 1
ATOM 731 O O . SER A 1 95 ? 1.303 -19.788 -10.503 1.00 79.94 95 SER A O 1
ATOM 733 N N . ASN A 1 96 ? 3.463 -19.221 -10.356 1.00 64.44 96 ASN A N 1
ATOM 734 C CA . ASN A 1 96 ? 3.720 -19.196 -11.809 1.00 64.44 96 ASN A CA 1
ATOM 735 C C . ASN A 1 96 ? 2.833 -18.209 -12.595 1.00 64.44 96 ASN A C 1
ATOM 737 O O . ASN A 1 96 ? 2.712 -18.298 -13.818 1.00 64.44 96 ASN A O 1
ATOM 741 N N . SER A 1 97 ? 2.220 -17.237 -11.916 1.00 62.03 97 SER A N 1
ATOM 742 C CA . SER A 1 97 ? 1.614 -16.104 -12.608 1.00 62.03 97 SER A CA 1
ATOM 743 C C . SER A 1 97 ? 2.730 -15.285 -13.279 1.00 62.03 97 SER A C 1
ATOM 745 O O . SER A 1 97 ? 3.869 -15.322 -12.820 1.00 62.03 97 SER A O 1
ATOM 747 N N . ASN A 1 98 ? 2.449 -14.574 -14.380 1.00 63.56 98 ASN A N 1
ATOM 748 C CA . ASN A 1 98 ? 3.404 -13.716 -15.115 1.00 63.56 98 ASN A CA 1
ATOM 749 C C . ASN A 1 98 ? 3.865 -12.493 -14.282 1.00 63.56 98 ASN A C 1
ATOM 751 O O . ASN A 1 98 ? 3.742 -11.331 -14.687 1.00 63.56 98 ASN A O 1
ATOM 755 N N . PHE A 1 99 ? 4.339 -12.739 -13.068 1.00 68.50 99 PHE A N 1
ATOM 756 C CA . PHE A 1 99 ? 4.707 -11.776 -12.059 1.00 68.50 99 PHE A CA 1
ATOM 757 C C . PHE A 1 99 ? 6.223 -11.626 -12.080 1.00 68.50 99 PHE A C 1
ATOM 759 O O . PHE A 1 99 ? 6.964 -12.319 -11.392 1.00 68.50 99 PHE A O 1
ATOM 766 N N . SER A 1 100 ? 6.686 -10.729 -12.950 1.00 78.00 100 SER A N 1
ATOM 767 C CA . SER A 1 100 ? 8.108 -10.410 -13.077 1.00 78.00 100 SER A CA 1
ATOM 768 C C . SER A 1 100 ? 8.694 -9.941 -11.742 1.00 78.00 100 SER A C 1
ATOM 770 O O . SER A 1 100 ? 8.035 -9.226 -10.982 1.00 78.00 100 SER A O 1
ATOM 772 N N . LEU A 1 101 ? 9.970 -10.259 -11.508 1.00 78.38 101 LEU A N 1
ATOM 773 C CA . LEU A 1 101 ? 10.746 -9.767 -10.368 1.00 78.38 101 LEU A CA 1
ATOM 774 C C . LEU A 1 101 ? 10.661 -8.236 -10.239 1.00 78.38 101 LEU A C 1
ATOM 776 O O . LEU A 1 101 ? 10.509 -7.714 -9.140 1.00 78.38 101 LEU A O 1
ATOM 780 N N . ALA A 1 102 ? 10.667 -7.514 -11.365 1.00 74.75 102 ALA A N 1
ATOM 781 C CA . ALA A 1 102 ? 10.532 -6.057 -11.377 1.00 74.75 102 ALA A CA 1
ATOM 782 C C . ALA A 1 102 ? 9.174 -5.586 -10.824 1.00 74.75 102 ALA A C 1
ATOM 784 O O . ALA A 1 102 ? 9.097 -4.585 -10.112 1.00 74.75 102 ALA A O 1
ATOM 785 N N . ARG A 1 103 ? 8.094 -6.328 -11.109 1.00 77.94 103 ARG A N 1
ATOM 786 C CA . ARG A 1 103 ? 6.766 -6.043 -10.553 1.00 77.94 103 ARG A CA 1
ATOM 787 C C . ARG A 1 103 ? 6.749 -6.322 -9.053 1.00 77.94 103 ARG A C 1
ATOM 789 O O . ARG A 1 103 ? 6.233 -5.497 -8.312 1.00 77.94 103 ARG A O 1
ATOM 796 N N . MET A 1 104 ? 7.365 -7.418 -8.609 1.00 81.88 104 MET A N 1
ATOM 797 C CA . MET A 1 104 ? 7.476 -7.742 -7.184 1.00 81.88 104 MET A CA 1
ATOM 798 C C . MET A 1 104 ? 8.231 -6.668 -6.402 1.00 81.88 104 MET A C 1
ATOM 800 O O . MET A 1 104 ? 7.748 -6.227 -5.365 1.00 81.88 104 MET A O 1
ATOM 804 N N . ILE A 1 105 ? 9.362 -6.188 -6.925 1.00 81.38 105 ILE A N 1
ATOM 805 C CA . ILE A 1 105 ? 10.137 -5.109 -6.299 1.00 81.38 105 ILE A CA 1
ATOM 806 C C . ILE A 1 105 ? 9.287 -3.841 -6.167 1.00 81.38 105 ILE A C 1
ATOM 808 O O . ILE A 1 105 ? 9.210 -3.273 -5.080 1.00 81.38 105 ILE A O 1
ATOM 812 N N . ASN A 1 106 ? 8.590 -3.431 -7.233 1.00 80.31 106 ASN A N 1
ATOM 813 C CA . ASN A 1 106 ? 7.704 -2.267 -7.179 1.00 80.31 106 ASN A CA 1
ATOM 814 C C . ASN A 1 106 ? 6.611 -2.416 -6.116 1.00 80.31 106 ASN A C 1
ATOM 816 O O . ASN A 1 106 ? 6.344 -1.470 -5.377 1.00 80.31 106 ASN A O 1
ATOM 820 N N . ARG A 1 107 ? 5.999 -3.597 -5.993 1.00 81.94 107 ARG A N 1
ATOM 821 C CA . ARG A 1 107 ? 4.959 -3.811 -4.981 1.00 81.94 107 ARG A CA 1
ATOM 822 C C . ARG A 1 107 ? 5.501 -3.854 -3.564 1.00 81.94 107 ARG A C 1
ATOM 824 O O . ARG A 1 107 ? 4.934 -3.200 -2.699 1.00 81.94 107 ARG A O 1
ATOM 831 N N . MET A 1 108 ? 6.653 -4.486 -3.347 1.00 85.06 108 MET A N 1
ATOM 832 C CA . MET A 1 108 ? 7.333 -4.416 -2.055 1.00 85.06 108 MET A CA 1
ATOM 833 C C . MET A 1 108 ? 7.647 -2.965 -1.673 1.00 85.06 108 MET A C 1
ATOM 835 O O . MET A 1 108 ? 7.441 -2.581 -0.526 1.00 85.06 108 MET A O 1
ATOM 839 N N . MET A 1 109 ? 8.078 -2.123 -2.619 1.00 85.81 109 MET A N 1
ATOM 840 C CA . MET A 1 109 ? 8.294 -0.697 -2.352 1.00 85.81 109 MET A CA 1
ATOM 841 C C . MET A 1 109 ? 7.009 0.033 -1.942 1.00 85.81 109 MET A C 1
ATOM 843 O O . MET A 1 109 ? 7.057 0.860 -1.027 1.00 85.81 109 MET A O 1
ATOM 847 N N . ILE A 1 110 ? 5.870 -0.279 -2.570 1.00 85.75 110 ILE A N 1
ATOM 848 C CA . ILE A 1 110 ? 4.555 0.251 -2.176 1.00 85.75 110 ILE A CA 1
ATOM 849 C C . ILE A 1 110 ? 4.203 -0.214 -0.759 1.00 85.75 110 ILE A C 1
ATOM 851 O O . ILE A 1 110 ? 3.862 0.623 0.073 1.00 85.75 110 ILE A O 1
ATOM 855 N N . ASP A 1 111 ? 4.344 -1.504 -0.457 1.00 86.75 111 ASP A N 1
ATOM 856 C CA . ASP A 1 111 ? 3.990 -2.091 0.840 1.00 86.75 111 ASP A CA 1
ATOM 857 C C . ASP A 1 111 ? 4.851 -1.543 1.986 1.00 86.75 111 ASP A C 1
ATOM 859 O O . ASP A 1 111 ? 4.330 -1.167 3.041 1.00 86.75 111 ASP A O 1
ATOM 863 N N . PHE A 1 112 ? 6.168 -1.423 1.781 1.00 87.81 112 PHE A N 1
ATOM 864 C CA . PHE A 1 112 ? 7.065 -0.801 2.759 1.00 87.81 112 PHE A CA 1
ATOM 865 C C . PHE A 1 112 ? 6.733 0.678 2.963 1.00 87.81 112 PHE A C 1
ATOM 867 O O . PHE A 1 112 ? 6.691 1.153 4.099 1.00 87.81 112 PHE A O 1
ATOM 874 N N . SER A 1 113 ? 6.446 1.404 1.883 1.00 87.00 113 SER A N 1
ATOM 875 C CA . SER A 1 113 ? 6.059 2.815 1.966 1.00 87.00 113 SER A CA 1
ATOM 876 C C . SER A 1 113 ? 4.694 2.993 2.639 1.00 87.00 113 SER A C 1
ATOM 878 O O . SER A 1 113 ? 4.510 3.936 3.404 1.00 87.00 113 SER A O 1
ATOM 880 N N . LEU A 1 114 ? 3.759 2.059 2.442 1.00 87.75 114 LEU A N 1
ATOM 881 C CA . LEU A 1 114 ? 2.477 1.992 3.145 1.00 87.75 114 LEU A CA 1
ATOM 882 C C . LEU A 1 114 ? 2.676 1.783 4.639 1.00 87.75 114 LEU A C 1
ATOM 884 O O . LEU A 1 114 ? 2.077 2.499 5.443 1.00 87.75 114 LEU A O 1
ATOM 888 N N . LEU A 1 115 ? 3.546 0.850 5.022 1.00 88.75 115 LEU A N 1
ATOM 889 C CA . LEU A 1 115 ? 3.878 0.616 6.421 1.00 88.75 115 LEU A CA 1
ATOM 890 C C . LEU A 1 115 ? 4.499 1.868 7.059 1.00 88.75 115 LEU A C 1
ATOM 892 O O . LEU A 1 115 ? 4.059 2.282 8.130 1.00 88.75 115 LEU A O 1
ATOM 896 N N . ILE A 1 116 ? 5.474 2.496 6.394 1.00 89.44 116 ILE A N 1
ATOM 897 C CA . ILE A 1 116 ? 6.141 3.713 6.883 1.00 89.44 116 ILE A CA 1
ATOM 898 C C . ILE A 1 116 ? 5.140 4.866 7.000 1.00 89.44 116 ILE A C 1
ATOM 900 O O . ILE A 1 116 ? 5.046 5.490 8.056 1.00 89.44 116 ILE A O 1
ATOM 904 N N . GLY A 1 117 ? 4.353 5.127 5.955 1.00 86.75 117 GLY A N 1
ATOM 905 C CA . GLY A 1 117 ? 3.347 6.189 5.944 1.00 86.75 117 GLY A CA 1
ATOM 906 C C . GLY A 1 117 ? 2.273 5.973 7.005 1.00 86.75 117 GLY A C 1
ATOM 907 O O . GLY A 1 117 ? 1.912 6.903 7.727 1.00 86.75 117 GLY A O 1
ATOM 908 N N . GLY A 1 118 ? 1.819 4.731 7.178 1.00 85.06 118 GLY A N 1
ATOM 909 C CA . GLY A 1 118 ? 0.886 4.361 8.234 1.00 85.06 118 GLY A CA 1
ATOM 910 C C . GLY A 1 118 ? 1.478 4.545 9.633 1.00 85.06 118 GLY A C 1
ATOM 911 O O . GLY A 1 118 ? 0.837 5.146 10.492 1.00 85.06 118 GLY A O 1
ATOM 912 N N . LEU A 1 119 ? 2.714 4.102 9.875 1.00 88.12 119 LEU A N 1
ATOM 913 C CA . LEU A 1 119 ? 3.377 4.275 11.171 1.00 88.12 119 LEU A CA 1
ATOM 914 C C . LEU A 1 119 ? 3.604 5.754 11.501 1.00 88.12 119 LEU A C 1
ATOM 916 O O . LEU A 1 119 ? 3.283 6.183 12.609 1.00 88.12 119 LEU A O 1
ATOM 920 N N . LEU A 1 120 ? 4.090 6.549 10.545 1.00 87.19 120 LEU A N 1
ATOM 921 C CA . LEU A 1 120 ? 4.251 7.995 10.713 1.00 87.19 120 LEU A CA 1
ATOM 922 C C . LEU A 1 120 ? 2.917 8.658 11.056 1.00 87.19 120 LEU A C 1
ATOM 924 O O . LEU A 1 120 ? 2.840 9.424 12.014 1.00 87.19 120 LEU A O 1
ATOM 928 N N . THR A 1 121 ? 1.853 8.309 10.335 1.00 85.38 121 THR A N 1
ATOM 929 C CA . THR A 1 121 ? 0.503 8.829 10.593 1.00 85.38 121 THR A CA 1
ATOM 930 C C . THR A 1 121 ? 0.005 8.421 11.974 1.00 85.38 121 THR A C 1
ATOM 932 O O . THR A 1 121 ? -0.527 9.251 12.706 1.00 85.38 121 THR A O 1
ATOM 935 N N . TYR A 1 122 ? 0.222 7.169 12.377 1.00 82.88 122 TYR A N 1
ATOM 936 C CA . TYR A 1 122 ? -0.141 6.674 13.702 1.00 82.88 122 TYR A CA 1
ATOM 937 C C . TYR A 1 122 ? 0.557 7.481 14.808 1.00 82.88 122 TYR A C 1
ATOM 939 O O . TYR A 1 122 ? -0.093 7.945 15.747 1.00 82.88 122 TYR A O 1
ATOM 947 N N . PHE A 1 123 ? 1.867 7.714 14.680 1.00 82.44 123 PHE A N 1
ATOM 948 C CA . PHE A 1 123 ? 2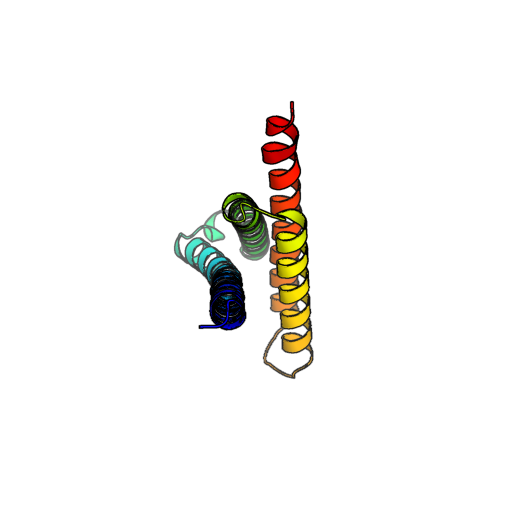.628 8.493 15.656 1.00 82.44 123 PHE A CA 1
ATOM 949 C C . PHE A 1 123 ? 2.266 9.982 15.652 1.00 82.44 123 PHE A C 1
ATOM 951 O O . PHE A 1 123 ? 2.131 10.564 16.725 1.00 82.44 123 PHE A O 1
ATOM 958 N N . LEU A 1 124 ? 2.077 10.600 14.486 1.00 79.56 124 LEU A N 1
ATOM 959 C CA . LEU A 1 124 ? 1.769 12.028 14.372 1.00 79.56 124 LEU A CA 1
ATOM 960 C C . LEU A 1 124 ? 0.328 12.355 14.773 1.00 79.56 124 LEU A C 1
ATOM 962 O O . LEU A 1 124 ? 0.093 13.342 15.457 1.00 79.56 124 LEU A O 1
ATOM 966 N N . VAL A 1 125 ? -0.646 11.538 14.373 1.00 69.50 125 VAL A N 1
ATOM 967 C CA . VAL A 1 125 ? -2.070 11.843 14.573 1.00 69.50 125 VAL A CA 1
ATOM 968 C C . VAL A 1 125 ? -2.567 11.367 15.936 1.00 69.50 125 VAL A C 1
ATOM 970 O O . VAL A 1 125 ? -3.321 12.085 16.593 1.00 69.50 125 VAL A O 1
ATOM 973 N N . ILE A 1 126 ? -2.164 10.176 16.395 1.00 61.50 126 ILE A N 1
ATOM 974 C CA . ILE A 1 126 ? -2.679 9.640 17.665 1.00 61.50 126 ILE A CA 1
ATOM 975 C C . ILE A 1 126 ? -1.841 10.093 18.848 1.00 61.50 126 ILE A C 1
ATOM 977 O O . ILE A 1 126 ? -2.413 10.525 19.844 1.00 61.50 126 ILE A O 1
ATOM 981 N N . LYS A 1 127 ? -0.504 10.030 18.774 1.00 55.66 127 LYS A N 1
ATOM 982 C CA . LYS A 1 127 ? 0.333 10.388 19.935 1.00 55.66 127 LYS A CA 1
ATOM 983 C C . LYS A 1 127 ? 0.164 11.861 20.326 1.00 55.66 127 LYS A C 1
ATOM 985 O O . LYS A 1 127 ? 0.312 12.193 21.495 1.00 55.66 127 LYS A O 1
ATOM 990 N N . VAL A 1 128 ? -0.189 12.720 19.366 1.00 53.44 128 VAL A N 1
ATOM 991 C CA . VAL A 1 128 ? -0.483 14.143 19.594 1.00 53.44 128 VAL A CA 1
ATOM 992 C C . VAL A 1 128 ? -1.884 14.367 20.177 1.00 53.44 128 VAL A C 1
ATOM 994 O O . VAL A 1 128 ? -2.042 15.275 20.978 1.00 53.44 128 VAL A O 1
ATOM 997 N N . ARG A 1 129 ? -2.888 13.530 19.866 1.00 52.38 129 ARG A N 1
ATOM 998 C CA . ARG A 1 129 ? -4.240 13.621 20.469 1.00 52.38 129 ARG A CA 1
ATOM 999 C C . ARG A 1 129 ? -4.343 13.090 21.903 1.00 52.38 129 ARG A C 1
ATOM 1001 O O . ARG A 1 129 ? -5.394 13.237 22.515 1.00 52.38 129 ARG A O 1
ATOM 1008 N N . VAL A 1 130 ? -3.309 12.411 22.401 1.00 50.81 130 VAL A N 1
ATOM 1009 C CA . VAL A 1 130 ? -3.267 11.815 23.753 1.00 50.81 130 VAL A CA 1
ATOM 1010 C C . VAL A 1 130 ? -2.469 12.696 24.739 1.00 50.81 130 VAL A C 1
ATOM 1012 O O . VAL A 1 130 ? -2.260 12.304 25.883 1.00 50.81 130 VAL A O 1
ATOM 1015 N N . LYS A 1 131 ? -2.038 13.892 24.321 1.00 42.88 131 LYS A N 1
ATOM 1016 C CA . LYS A 1 131 ? -1.586 14.965 25.220 1.00 42.88 131 LYS A CA 1
ATOM 1017 C C . LYS A 1 131 ? -2.690 15.997 25.385 1.00 42.88 131 LYS A C 1
ATOM 1019 O O . LYS A 1 131 ? -2.780 16.533 26.506 1.00 42.88 131 LYS A O 1
#